Protein AF-I2J4S6-F1 (afdb_monomer_lite)

Sequence (91 aa):
MATKTQFEKKVCQLSYEFGELLKKKDHNQAWTKAGELNALLKKEEVKELKQDLVEQLQNELRGYYFINGEIEKANKRLYAKGSKFIELANI

pLDDT: mean 91.88, std 8.9, range [40.94, 98.19]

Radius of gyration: 18.57 Å; chains: 1; bounding box: 44×25×57 Å

Structure (mmCIF, N/CA/C/O backbone):
data_AF-I2J4S6-F1
#
_entry.id   AF-I2J4S6-F1
#
loop_
_atom_site.group_PDB
_atom_site.id
_atom_site.type_symbol
_atom_site.label_atom_id
_atom_site.label_alt_id
_atom_site.label_comp_id
_atom_site.label_asym_id
_atom_site.label_entity_id
_atom_site.label_seq_id
_atom_site.pdbx_PDB_ins_code
_atom_site.Cartn_x
_atom_site.Cartn_y
_atom_site.Cartn_z
_atom_site.occupancy
_atom_site.B_iso_or_equiv
_atom_site.auth_seq_id
_atom_site.auth_comp_id
_atom_site.auth_asym_id
_atom_site.auth_atom_id
_atom_site.pdbx_PDB_model_num
ATOM 1 N N . MET A 1 1 ? -10.607 13.006 29.773 1.00 40.94 1 MET A N 1
ATOM 2 C CA . MET A 1 1 ? -10.021 12.454 28.530 1.00 40.94 1 MET A CA 1
ATOM 3 C C . MET A 1 1 ? -10.546 11.039 28.377 1.00 40.94 1 MET A C 1
ATOM 5 O O . MET A 1 1 ? -10.428 10.286 29.333 1.00 40.94 1 MET A O 1
ATOM 9 N N . ALA A 1 2 ? -11.193 10.698 27.262 1.00 53.47 2 ALA A N 1
ATOM 10 C CA . ALA A 1 2 ? -11.677 9.335 27.044 1.00 53.47 2 ALA A CA 1
ATOM 11 C C . ALA A 1 2 ? -10.477 8.394 26.863 1.00 53.47 2 ALA A C 1
ATOM 13 O O . ALA A 1 2 ? -9.586 8.665 26.055 1.00 53.47 2 ALA A O 1
ATOM 14 N N . THR A 1 3 ? -10.420 7.323 27.648 1.00 63.09 3 THR A N 1
ATOM 15 C CA . THR A 1 3 ? -9.382 6.300 27.530 1.00 63.09 3 THR A CA 1
ATOM 16 C C . THR A 1 3 ? -9.582 5.565 26.208 1.00 63.09 3 THR A C 1
ATOM 18 O O . THR A 1 3 ? -10.590 4.886 26.042 1.00 63.09 3 THR A O 1
ATOM 21 N N . LYS A 1 4 ? -8.641 5.703 25.265 1.00 70.56 4 LYS A N 1
ATOM 22 C CA . LYS A 1 4 ? -8.687 4.967 23.990 1.00 70.56 4 LYS A CA 1
ATOM 23 C C . LYS A 1 4 ? -8.772 3.465 24.246 1.00 70.56 4 LYS A C 1
ATOM 25 O O . LYS A 1 4 ? -7.960 2.943 25.026 1.00 70.56 4 LYS A O 1
ATOM 30 N N . THR A 1 5 ? -9.696 2.781 23.570 1.00 84.44 5 THR A N 1
ATOM 31 C CA . THR A 1 5 ? -9.821 1.321 23.670 1.00 84.44 5 THR A CA 1
ATOM 32 C C . THR A 1 5 ? -8.551 0.649 23.143 1.00 84.44 5 THR A C 1
ATOM 34 O O . THR A 1 5 ? -7.774 1.232 22.377 1.00 84.44 5 THR A O 1
ATOM 37 N N . GLN A 1 6 ? -8.291 -0.590 23.569 1.00 87.75 6 GLN A N 1
ATOM 38 C CA . GLN A 1 6 ? -7.147 -1.356 23.061 1.00 87.75 6 GLN A CA 1
ATOM 39 C C . GLN A 1 6 ? -7.227 -1.527 21.534 1.00 87.75 6 GLN A C 1
ATOM 41 O O . GLN A 1 6 ? -6.199 -1.505 20.854 1.00 87.75 6 GLN A O 1
ATOM 46 N N . PHE A 1 7 ? -8.447 -1.629 21.001 1.00 88.69 7 PHE A N 1
ATOM 47 C CA . PHE A 1 7 ? -8.708 -1.696 19.572 1.00 88.69 7 PHE A CA 1
ATOM 48 C C . PHE A 1 7 ? -8.346 -0.389 18.852 1.00 88.69 7 PHE A C 1
ATOM 50 O O . PHE A 1 7 ? -7.559 -0.420 17.906 1.00 88.69 7 PHE A O 1
ATOM 57 N N . GLU A 1 8 ? -8.814 0.765 19.343 1.00 89.88 8 GLU A N 1
ATOM 58 C CA . GLU A 1 8 ? -8.472 2.075 18.770 1.00 89.88 8 GLU A CA 1
ATOM 59 C C . GLU A 1 8 ? -6.955 2.305 18.747 1.00 89.88 8 GLU A C 1
ATOM 61 O O . GLU A 1 8 ? -6.398 2.716 17.728 1.00 89.88 8 GLU A O 1
ATOM 66 N N . LYS A 1 9 ? -6.257 1.973 19.842 1.00 91.56 9 LYS A N 1
ATOM 67 C CA . LYS A 1 9 ? -4.790 2.075 19.903 1.00 91.56 9 LYS A CA 1
ATOM 68 C C . LYS A 1 9 ? -4.116 1.227 18.826 1.00 91.56 9 LYS A C 1
ATOM 70 O O . LYS A 1 9 ? -3.197 1.709 18.167 1.00 91.56 9 LYS A O 1
ATOM 75 N N . LYS A 1 10 ? -4.593 -0.004 18.621 1.00 92.88 10 LYS A N 1
ATOM 76 C CA . LYS A 1 10 ? -4.062 -0.919 17.605 1.00 92.88 10 LYS A CA 1
ATOM 77 C C . LYS A 1 10 ? -4.270 -0.384 16.187 1.00 92.88 10 LYS A C 1
ATOM 79 O O . LYS A 1 10 ? -3.344 -0.443 15.383 1.00 92.88 10 LYS A O 1
ATOM 84 N N . VAL A 1 11 ? -5.446 0.173 15.893 1.00 93.31 11 VAL A N 1
ATOM 85 C CA . VAL A 1 11 ? -5.758 0.781 14.587 1.00 93.31 11 VAL A CA 1
ATOM 86 C C . VAL A 1 11 ? -4.864 1.992 14.330 1.00 93.31 11 VAL A C 1
ATOM 88 O O . VAL A 1 11 ? -4.257 2.086 13.262 1.00 93.31 11 VAL A O 1
ATOM 91 N N . CYS A 1 12 ? -4.715 2.886 15.315 1.00 92.62 12 CYS A N 1
ATOM 92 C CA . CYS A 1 12 ? -3.820 4.039 15.205 1.00 92.62 12 CYS A CA 1
ATOM 93 C C . CYS A 1 12 ? -2.361 3.618 14.980 1.00 92.62 12 CYS A C 1
ATOM 95 O O . CYS A 1 12 ? -1.695 4.182 14.115 1.00 92.62 12 CYS A O 1
ATOM 97 N N . GLN A 1 13 ? -1.872 2.626 15.730 1.00 94.75 13 GLN A N 1
ATOM 98 C CA . GLN A 1 13 ? -0.499 2.139 15.601 1.00 94.75 13 GLN A CA 1
ATOM 99 C C . GLN A 1 13 ? -0.238 1.540 14.214 1.00 94.75 13 GLN A C 1
ATOM 101 O O . GLN A 1 13 ? 0.725 1.929 13.560 1.00 94.75 13 GLN A O 1
ATOM 106 N N . LEU A 1 14 ? -1.116 0.650 13.736 1.00 95.00 14 LEU A N 1
ATOM 107 C CA . LEU A 1 14 ? -0.990 0.051 12.403 1.00 95.00 14 LEU A CA 1
ATOM 108 C C . LEU A 1 14 ? -1.035 1.100 11.291 1.00 95.00 14 LEU A C 1
ATOM 110 O O . LEU A 1 14 ? -0.250 1.025 10.351 1.00 95.00 14 LEU A O 1
ATOM 114 N N . SER A 1 15 ? -1.913 2.097 11.419 1.00 95.56 15 SER A N 1
ATOM 115 C CA . SER A 1 15 ? -2.014 3.196 10.452 1.00 95.56 15 SER A CA 1
ATOM 116 C C . SER A 1 15 ? -0.730 4.033 10.411 1.00 95.56 15 SER A C 1
ATOM 118 O O . SER A 1 15 ? -0.263 4.398 9.334 1.00 95.56 15 SER A O 1
ATOM 120 N N . TYR A 1 16 ? -0.125 4.296 11.574 1.00 95.88 16 TYR A N 1
ATOM 121 C CA . TYR A 1 16 ? 1.142 5.020 11.677 1.00 95.88 16 TYR A CA 1
ATOM 122 C C . TYR A 1 16 ? 2.319 4.225 11.095 1.00 95.88 16 TYR A C 1
ATOM 124 O O . TYR A 1 16 ? 3.058 4.749 10.264 1.00 95.88 16 TYR A O 1
ATOM 132 N N . GLU A 1 17 ? 2.471 2.953 11.486 1.00 94.94 17 GLU A N 1
ATOM 133 C CA . GLU A 1 17 ? 3.508 2.058 10.950 1.00 94.94 17 GLU A CA 1
ATOM 134 C C . GLU A 1 17 ? 3.407 1.952 9.426 1.00 94.94 17 GLU A C 1
ATOM 136 O O . GLU A 1 17 ? 4.407 2.087 8.722 1.00 94.94 17 GLU A O 1
ATOM 141 N N . PHE A 1 18 ? 2.188 1.772 8.913 1.00 96.06 18 PHE A N 1
ATOM 142 C CA . PHE A 1 18 ? 1.930 1.727 7.482 1.00 96.06 18 PHE A CA 1
ATOM 143 C C . PHE A 1 18 ? 2.350 3.028 6.780 1.00 96.06 18 PHE A C 1
ATOM 145 O O . PHE A 1 18 ? 3.099 2.977 5.804 1.00 96.06 18 PHE A O 1
ATOM 152 N N . GLY A 1 19 ? 1.955 4.194 7.303 1.00 95.44 19 GLY A N 1
ATOM 153 C CA . GLY A 1 19 ? 2.348 5.491 6.742 1.00 95.44 19 GLY A CA 1
ATOM 154 C C . GLY A 1 19 ? 3.866 5.721 6.732 1.00 95.44 19 GLY A C 1
ATOM 155 O O . GLY A 1 19 ? 4.415 6.229 5.751 1.00 95.44 19 GLY A O 1
ATOM 156 N N . GLU A 1 20 ? 4.571 5.300 7.783 1.00 96.50 20 GLU A N 1
ATOM 157 C CA . GLU A 1 20 ? 6.034 5.395 7.850 1.00 96.50 20 GLU A CA 1
ATOM 158 C C . GLU A 1 20 ? 6.731 4.487 6.826 1.00 96.50 20 GLU A C 1
ATOM 160 O O . GLU A 1 20 ? 7.708 4.909 6.200 1.00 96.50 20 GLU A O 1
ATOM 165 N N . LEU A 1 21 ? 6.219 3.273 6.593 1.00 94.81 21 LEU A N 1
ATOM 166 C CA . LEU A 1 21 ? 6.743 2.377 5.555 1.00 94.81 21 LEU A CA 1
ATOM 167 C C . LEU A 1 21 ? 6.569 2.965 4.152 1.00 94.81 21 LEU A C 1
ATOM 169 O O . LEU A 1 21 ? 7.508 2.931 3.352 1.00 94.81 21 LEU A O 1
ATOM 173 N N . LEU A 1 22 ? 5.412 3.577 3.873 1.00 93.69 22 LEU A N 1
ATOM 174 C CA . LEU A 1 22 ? 5.173 4.263 2.601 1.00 93.69 22 LEU A CA 1
ATOM 175 C C . LEU A 1 22 ? 6.165 5.408 2.380 1.00 93.69 22 LEU A C 1
ATOM 177 O O . LEU A 1 22 ? 6.762 5.506 1.307 1.00 93.69 22 LEU A O 1
ATOM 181 N N . LYS A 1 23 ? 6.409 6.235 3.405 1.00 93.94 23 LYS A N 1
ATOM 182 C CA . LYS A 1 23 ? 7.390 7.334 3.334 1.00 93.94 23 LYS A CA 1
ATOM 183 C C . LYS A 1 23 ? 8.816 6.836 3.096 1.00 93.94 23 LYS A C 1
ATOM 185 O O . LYS A 1 23 ? 9.584 7.499 2.402 1.00 93.94 23 LYS A O 1
ATOM 190 N N . LYS A 1 24 ? 9.164 5.663 3.631 1.00 94.81 24 LYS A N 1
ATOM 191 C CA . LYS A 1 24 ? 10.471 5.013 3.435 1.00 94.81 24 LYS A CA 1
ATOM 192 C C . LYS A 1 24 ? 10.595 4.264 2.106 1.00 94.81 24 LYS A C 1
ATOM 194 O O . LYS A 1 24 ? 11.681 3.780 1.804 1.00 94.81 24 LYS A O 1
ATOM 199 N N . LYS A 1 25 ? 9.521 4.193 1.308 1.00 89.50 25 LYS A N 1
ATOM 200 C CA . LYS A 1 25 ? 9.442 3.404 0.065 1.00 89.50 25 LYS A CA 1
ATOM 201 C C . LYS A 1 25 ? 9.689 1.905 0.287 1.00 89.50 25 LYS A C 1
ATOM 203 O O . LYS A 1 25 ? 10.097 1.198 -0.632 1.00 89.50 25 LYS A O 1
ATOM 208 N N . ASP A 1 26 ? 9.419 1.404 1.493 1.00 89.81 26 ASP A N 1
ATOM 209 C CA . ASP A 1 26 ? 9.463 -0.032 1.773 1.00 89.81 26 ASP A CA 1
ATOM 210 C C . ASP A 1 26 ? 8.145 -0.672 1.324 1.00 89.81 26 ASP A C 1
ATOM 212 O O . ASP A 1 26 ? 7.227 -0.927 2.108 1.00 89.81 26 ASP A O 1
ATOM 216 N N . HIS A 1 27 ? 8.028 -0.866 0.012 1.00 83.56 27 HIS A N 1
ATOM 217 C CA . HIS A 1 27 ? 6.800 -1.344 -0.619 1.00 83.56 27 HIS A CA 1
ATOM 218 C C . HIS A 1 27 ? 6.436 -2.778 -0.204 1.00 83.56 27 HIS A C 1
ATOM 220 O O . HIS A 1 27 ? 5.251 -3.100 -0.115 1.00 83.56 27 HIS A O 1
ATOM 226 N N . ASN A 1 28 ? 7.432 -3.612 0.112 1.00 83.50 28 ASN A N 1
ATOM 227 C CA . ASN A 1 28 ? 7.216 -5.000 0.520 1.00 83.50 28 ASN A CA 1
ATOM 228 C C . ASN A 1 28 ? 6.547 -5.073 1.894 1.00 83.50 28 ASN A C 1
ATOM 230 O O . ASN A 1 28 ? 5.526 -5.743 2.052 1.00 83.50 28 ASN A O 1
ATOM 234 N N . GLN A 1 29 ? 7.086 -4.361 2.888 1.00 90.50 29 GLN A N 1
ATOM 235 C CA . GLN A 1 29 ? 6.481 -4.347 4.221 1.00 90.50 29 GLN A CA 1
ATOM 236 C C . GLN A 1 29 ? 5.166 -3.560 4.239 1.00 90.50 29 GLN A C 1
ATOM 238 O O . GLN A 1 29 ? 4.230 -3.941 4.950 1.00 90.50 29 GLN A O 1
ATOM 243 N N . ALA A 1 30 ? 5.066 -2.497 3.432 1.00 93.31 30 ALA A N 1
ATOM 244 C CA . ALA A 1 30 ? 3.843 -1.712 3.311 1.00 93.31 30 ALA A CA 1
ATOM 245 C C . ALA A 1 30 ? 2.656 -2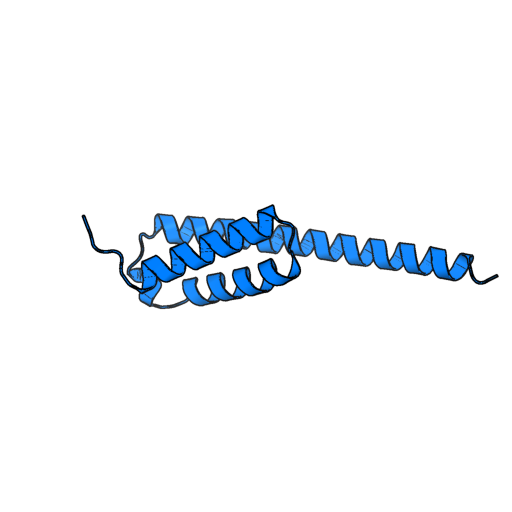.560 2.828 1.00 93.31 30 ALA A C 1
ATOM 247 O O . ALA A 1 30 ? 1.559 -2.402 3.360 1.00 93.31 30 ALA A O 1
ATOM 248 N N . TRP A 1 31 ? 2.871 -3.498 1.896 1.00 92.56 31 TRP A N 1
ATOM 249 C CA . TRP A 1 31 ? 1.818 -4.401 1.417 1.00 92.56 31 TRP A CA 1
ATOM 250 C C . TRP A 1 31 ? 1.232 -5.252 2.545 1.00 92.56 31 TRP A C 1
ATOM 252 O O . TRP A 1 31 ? 0.014 -5.304 2.733 1.00 92.56 31 TRP A O 1
ATOM 262 N N . THR A 1 32 ? 2.103 -5.872 3.341 1.00 93.88 32 THR A N 1
ATOM 263 C CA . THR A 1 32 ? 1.692 -6.689 4.487 1.00 93.88 32 THR A CA 1
ATOM 264 C C . THR A 1 32 ? 0.914 -5.854 5.503 1.00 93.88 32 THR A C 1
ATOM 266 O O . THR A 1 32 ? -0.177 -6.248 5.920 1.00 93.88 32 THR A O 1
ATOM 269 N N . LYS A 1 33 ? 1.410 -4.656 5.841 1.00 93.88 33 LYS A N 1
ATOM 270 C CA . LYS A 1 33 ? 0.751 -3.757 6.801 1.00 93.88 33 LY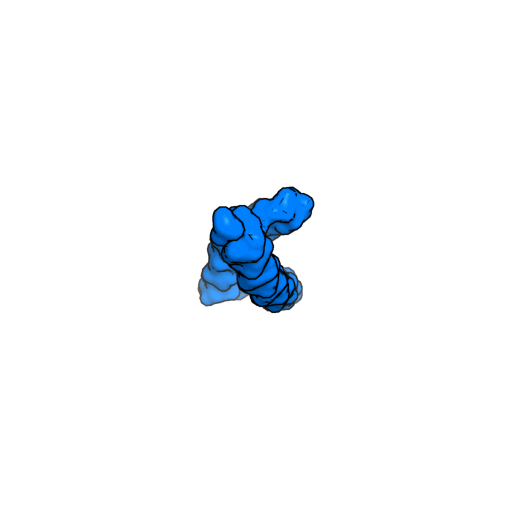S A CA 1
ATOM 271 C C . LYS A 1 33 ? -0.581 -3.203 6.298 1.00 93.88 33 LYS A C 1
ATOM 273 O O . LYS A 1 33 ? -1.522 -3.097 7.084 1.00 93.88 33 LYS A O 1
ATOM 278 N N . ALA A 1 34 ? -0.709 -2.929 5.001 1.00 95.12 34 ALA A N 1
ATOM 279 C CA . ALA A 1 34 ? -1.986 -2.566 4.388 1.00 95.12 34 ALA A CA 1
ATOM 280 C C . ALA A 1 34 ? -3.015 -3.702 4.500 1.00 95.12 34 ALA A C 1
ATOM 282 O O . ALA A 1 34 ? -4.188 -3.455 4.799 1.00 95.12 34 ALA A O 1
ATOM 283 N N . GLY A 1 35 ? -2.575 -4.949 4.301 1.00 95.38 35 GLY A N 1
ATOM 284 C CA . GLY A 1 35 ? -3.401 -6.143 4.479 1.00 95.38 35 GLY A CA 1
ATOM 285 C C . GLY A 1 35 ? -3.866 -6.321 5.926 1.00 95.38 35 GLY A C 1
ATOM 286 O O . GLY A 1 35 ? -5.058 -6.523 6.166 1.00 95.38 35 GLY A O 1
ATOM 287 N N . GLU A 1 36 ? -2.951 -6.175 6.890 1.00 95.38 36 GLU A N 1
ATOM 288 C CA . GLU A 1 36 ? -3.254 -6.216 8.328 1.00 95.38 36 GLU A CA 1
ATOM 289 C C . GLU A 1 36 ? -4.269 -5.136 8.729 1.00 95.38 36 GLU A C 1
ATOM 291 O O . GLU A 1 36 ? -5.257 -5.440 9.405 1.00 95.38 36 GLU A O 1
ATOM 296 N N . LEU A 1 37 ? -4.067 -3.890 8.281 1.00 95.94 37 LEU A N 1
ATOM 297 C CA . LEU A 1 37 ? -4.978 -2.781 8.566 1.00 95.94 37 LEU A CA 1
ATOM 298 C C . LEU A 1 37 ? -6.359 -3.019 7.938 1.00 95.94 37 LEU A C 1
ATOM 300 O O . LEU A 1 37 ? -7.372 -2.868 8.614 1.00 95.94 37 LEU A O 1
ATOM 304 N N . ASN A 1 38 ? -6.418 -3.465 6.681 1.00 95.62 38 ASN A N 1
ATOM 305 C CA . ASN A 1 38 ? -7.679 -3.783 6.007 1.00 95.62 38 ASN A CA 1
ATOM 306 C C . ASN A 1 38 ? -8.442 -4.924 6.701 1.00 95.62 38 ASN A C 1
ATOM 308 O O . ASN A 1 38 ? -9.661 -4.861 6.836 1.00 95.62 38 ASN A O 1
ATOM 312 N N . ALA A 1 39 ? -7.741 -5.961 7.167 1.00 95.31 39 ALA A N 1
ATOM 313 C CA . ALA A 1 39 ? -8.357 -7.039 7.936 1.00 95.31 39 ALA A CA 1
ATOM 314 C C . ALA A 1 39 ? -8.912 -6.532 9.276 1.00 95.31 39 ALA A C 1
ATOM 316 O O . ALA A 1 39 ? -10.001 -6.933 9.683 1.00 95.31 39 ALA A O 1
ATOM 317 N N . LEU A 1 40 ? -8.194 -5.621 9.941 1.00 94.00 40 LEU A N 1
ATOM 318 C CA . LEU A 1 40 ? -8.634 -5.009 11.192 1.00 94.00 40 LEU A CA 1
ATOM 319 C C . LEU A 1 40 ? -9.893 -4.151 10.996 1.00 94.00 40 LEU A C 1
ATOM 321 O O . LEU A 1 40 ? -10.811 -4.237 11.806 1.00 94.00 40 LEU A O 1
ATOM 325 N N . LEU A 1 41 ? -9.969 -3.396 9.896 1.00 93.38 41 LEU A N 1
ATOM 326 C CA . LEU A 1 41 ? -11.111 -2.540 9.545 1.00 93.38 41 LEU A CA 1
ATOM 327 C C . LEU A 1 41 ? -12.362 -3.306 9.069 1.00 93.38 41 LEU A C 1
ATOM 329 O O . LEU A 1 41 ? -13.392 -2.685 8.817 1.00 93.38 41 LEU A O 1
ATOM 333 N N . LYS A 1 42 ? -12.296 -4.638 8.957 1.00 92.50 42 LYS 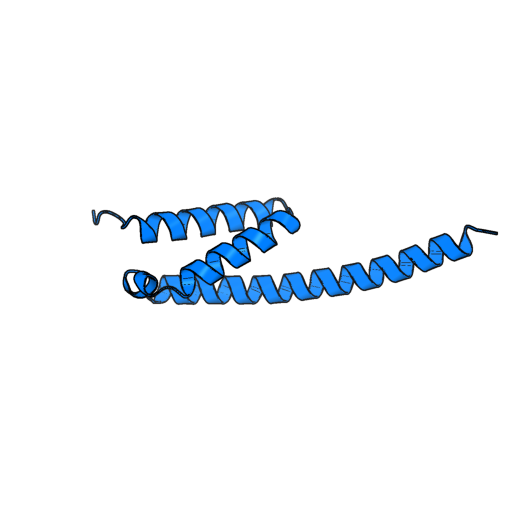A N 1
ATOM 334 C CA . LYS A 1 42 ? -13.445 -5.512 8.651 1.00 92.50 42 LYS A CA 1
ATOM 335 C C . LYS A 1 42 ? -14.059 -6.172 9.886 1.00 92.50 42 LYS A C 1
ATOM 337 O O . LYS A 1 42 ? -15.048 -6.889 9.759 1.00 92.50 42 LYS A O 1
ATOM 342 N N . LYS A 1 43 ? -13.453 -5.985 11.057 1.00 92.94 43 LYS A N 1
ATOM 343 C CA . LYS A 1 43 ? -13.920 -6.576 12.311 1.00 92.94 43 LYS A CA 1
ATOM 344 C C . LYS A 1 43 ? -15.115 -5.823 12.890 1.00 92.94 43 LYS A C 1
ATOM 346 O O . LYS A 1 43 ? -15.317 -4.650 12.589 1.00 92.94 43 LYS A O 1
ATOM 351 N N . GLU A 1 44 ? -15.888 -6.477 13.753 1.00 88.38 44 GLU A N 1
ATOM 352 C CA . GLU A 1 44 ? -17.049 -5.840 14.384 1.00 88.38 44 GLU A CA 1
ATOM 353 C C . GLU A 1 44 ? -16.650 -4.732 15.362 1.00 88.38 44 GLU A C 1
ATOM 355 O O . GLU A 1 44 ? -17.350 -3.723 15.451 1.00 88.38 44 GLU A O 1
ATOM 360 N N . GLU A 1 45 ? -15.492 -4.872 16.014 1.00 88.38 45 GLU A N 1
ATOM 361 C CA . GLU A 1 45 ? -14.909 -3.895 16.943 1.00 88.38 45 GLU A CA 1
ATOM 362 C C . GLU A 1 45 ? -14.671 -2.516 16.290 1.00 88.38 45 GLU A C 1
ATOM 364 O O . GLU A 1 45 ? -14.528 -1.507 16.975 1.00 88.38 45 GLU A O 1
ATOM 369 N N . VAL A 1 46 ? -14.703 -2.428 14.955 1.00 89.06 46 VAL A N 1
ATOM 370 C CA . VAL A 1 46 ? -14.653 -1.161 14.205 1.00 89.06 46 VAL A CA 1
ATOM 371 C C . VAL A 1 46 ? -15.840 -0.253 14.517 1.00 89.06 46 VAL A C 1
ATOM 373 O O . VAL A 1 46 ? -15.695 0.965 14.443 1.00 89.06 46 VAL A O 1
ATOM 376 N N . LYS A 1 47 ? -16.981 -0.816 14.937 1.00 88.00 47 LYS A N 1
ATOM 377 C CA . LYS A 1 47 ? -18.156 -0.049 15.385 1.00 88.00 47 LYS A CA 1
ATOM 378 C C . LYS A 1 47 ? -17.869 0.796 16.636 1.00 88.00 47 LYS A C 1
ATOM 380 O O . LYS A 1 47 ? -18.606 1.739 16.899 1.00 88.00 47 LYS A O 1
ATOM 385 N N . GLU A 1 48 ? -16.810 0.482 17.391 1.00 87.25 48 GLU A N 1
ATOM 386 C CA . GLU A 1 48 ? -16.353 1.286 18.535 1.00 87.25 48 GLU A CA 1
ATOM 387 C C . GLU A 1 48 ? -15.592 2.552 18.108 1.00 87.25 48 GLU A C 1
ATOM 389 O O . GLU A 1 48 ? -15.393 3.464 18.913 1.00 87.25 48 GLU A O 1
ATOM 394 N N . LEU A 1 49 ? -15.137 2.619 16.852 1.00 89.12 49 LEU A N 1
ATOM 395 C CA . LEU A 1 49 ? -14.420 3.769 16.315 1.00 89.12 49 LEU A CA 1
ATOM 396 C C . LEU A 1 49 ? -15.382 4.813 15.752 1.00 89.12 49 LEU A C 1
ATOM 398 O O . LEU A 1 49 ? -16.507 4.528 15.347 1.00 89.12 49 LEU A O 1
ATOM 402 N N . LYS A 1 50 ? -14.890 6.048 15.637 1.00 91.19 50 LYS A N 1
ATOM 403 C CA . LYS A 1 50 ? -15.595 7.096 14.896 1.00 91.19 50 LYS A CA 1
ATOM 404 C C . LYS A 1 50 ? -15.728 6.688 13.429 1.00 91.19 50 LYS A C 1
ATOM 406 O O . LYS A 1 50 ? -14.718 6.437 12.777 1.00 91.19 50 LYS A O 1
ATOM 411 N N . GLN A 1 51 ? -16.951 6.703 12.908 1.00 91.12 51 GLN A N 1
ATOM 412 C CA . GLN A 1 51 ? -17.243 6.329 11.522 1.00 91.12 51 GLN A CA 1
ATOM 413 C C . GLN A 1 51 ? -16.406 7.122 10.505 1.00 91.12 51 GLN A C 1
ATOM 415 O O . GLN A 1 51 ? -15.801 6.522 9.625 1.00 91.12 51 GLN A O 1
ATOM 420 N N . ASP A 1 52 ? -16.281 8.440 10.684 1.00 93.50 52 ASP A N 1
ATOM 421 C CA . ASP A 1 52 ? -15.467 9.312 9.819 1.00 93.50 52 ASP A CA 1
ATOM 422 C C . ASP A 1 52 ? -13.992 8.865 9.740 1.00 93.50 52 ASP A C 1
ATOM 424 O O . ASP A 1 52 ? -13.407 8.803 8.661 1.00 93.50 52 ASP A O 1
ATOM 428 N N . LEU A 1 53 ? -13.403 8.438 10.865 1.00 92.56 53 LEU A N 1
ATOM 429 C CA . LEU A 1 53 ? -12.039 7.895 10.882 1.00 92.56 53 LEU A CA 1
ATOM 430 C C . LEU A 1 53 ? -11.942 6.600 10.063 1.00 92.56 53 LEU A C 1
ATOM 432 O O . LEU A 1 53 ? -10.980 6.401 9.324 1.00 92.56 53 LEU A O 1
ATOM 436 N N . VAL A 1 54 ? -12.923 5.709 10.206 1.00 93.75 54 VAL A N 1
ATOM 437 C CA . VAL A 1 54 ? -12.956 4.427 9.488 1.00 93.75 54 VAL A CA 1
ATOM 438 C C . VAL A 1 54 ? -13.080 4.656 7.984 1.00 93.75 54 VAL A C 1
ATOM 440 O O . VAL A 1 54 ? -12.336 4.050 7.213 1.00 93.75 54 VAL A O 1
ATOM 443 N N . GLU A 1 55 ? -13.974 5.552 7.568 1.00 95.00 55 GLU A N 1
ATOM 444 C CA . GLU A 1 55 ? -14.176 5.902 6.162 1.00 95.00 55 GLU A CA 1
ATOM 445 C C . GLU A 1 55 ? -12.909 6.506 5.547 1.00 95.00 55 GLU A C 1
ATOM 447 O O . GLU A 1 55 ? -12.489 6.077 4.469 1.00 95.00 55 GLU A O 1
ATOM 452 N N . GLN A 1 56 ? -12.243 7.427 6.253 1.00 96.00 56 GLN A N 1
ATOM 453 C CA . GLN A 1 56 ? -10.968 8.000 5.811 1.00 96.00 56 GLN A CA 1
ATOM 454 C C . GLN A 1 56 ? -9.884 6.924 5.655 1.00 96.00 56 GLN A C 1
ATOM 456 O O . GLN A 1 56 ? -9.252 6.844 4.602 1.00 96.00 56 GLN A O 1
ATOM 461 N N . LEU A 1 57 ? -9.713 6.033 6.640 1.00 96.06 57 LEU A N 1
ATOM 462 C CA . LEU A 1 57 ? -8.730 4.943 6.557 1.00 96.06 57 LEU A CA 1
ATOM 463 C C . LEU A 1 57 ? -9.016 3.981 5.394 1.00 96.06 57 LEU A C 1
ATOM 465 O O . LEU A 1 57 ? -8.095 3.552 4.698 1.00 96.06 57 LEU A O 1
ATOM 469 N N . GLN A 1 58 ? -10.286 3.649 5.153 1.00 95.69 58 GLN A N 1
ATOM 470 C CA . GLN A 1 58 ? -10.684 2.802 4.026 1.00 95.69 58 GLN A CA 1
ATOM 471 C C . GLN A 1 58 ? -10.477 3.493 2.669 1.00 95.69 58 GLN A C 1
ATOM 473 O O . GLN A 1 58 ? -10.162 2.820 1.682 1.00 95.69 58 GLN A O 1
ATOM 478 N N . ASN A 1 59 ? -10.663 4.813 2.594 1.00 96.88 59 ASN A N 1
ATOM 479 C CA . ASN A 1 59 ? -10.394 5.597 1.387 1.00 96.88 59 ASN A CA 1
ATOM 480 C C . ASN A 1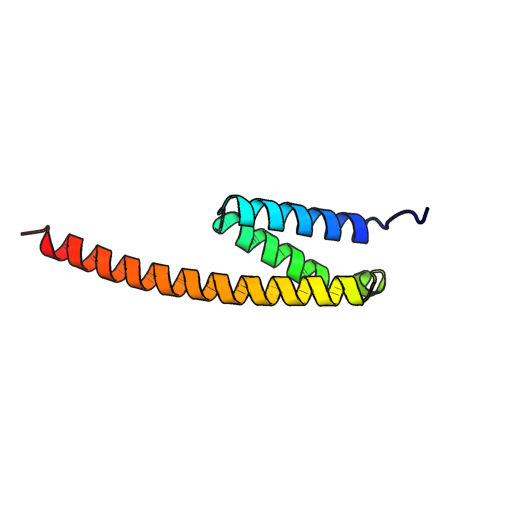 59 ? -8.894 5.630 1.069 1.00 96.88 59 ASN A C 1
ATOM 482 O O . ASN A 1 59 ? -8.509 5.301 -0.054 1.00 96.88 59 ASN A O 1
ATOM 486 N N . GLU A 1 60 ? -8.051 5.915 2.063 1.00 96.12 60 GLU A N 1
ATOM 487 C CA . GLU A 1 60 ? -6.592 5.915 1.900 1.00 96.12 60 GLU A CA 1
ATOM 488 C C . GLU A 1 60 ? -6.054 4.529 1.516 1.00 96.12 60 GLU A C 1
ATOM 490 O O . GLU A 1 60 ? -5.239 4.402 0.600 1.00 96.12 60 GLU A O 1
ATOM 495 N N . LEU A 1 61 ? -6.568 3.454 2.130 1.00 96.69 61 LEU A N 1
ATOM 496 C CA . LEU A 1 61 ? -6.209 2.084 1.747 1.00 96.69 61 LEU A CA 1
ATOM 497 C C . LEU A 1 61 ? -6.581 1.762 0.297 1.00 96.69 61 LEU A C 1
ATOM 499 O O . LEU A 1 61 ? -5.793 1.135 -0.413 1.00 96.69 61 LEU A O 1
ATOM 503 N N . ARG A 1 62 ? -7.763 2.188 -0.167 1.00 96.69 62 ARG A N 1
ATOM 504 C CA . ARG A 1 62 ? -8.160 2.025 -1.575 1.00 96.69 62 ARG A CA 1
ATOM 505 C C . ARG A 1 62 ? -7.205 2.764 -2.511 1.00 96.69 62 ARG A C 1
ATOM 507 O O . ARG A 1 62 ? -6.777 2.179 -3.507 1.00 96.69 62 ARG A O 1
ATOM 514 N N . GLY A 1 63 ? -6.837 4.000 -2.169 1.00 96.62 63 GLY A N 1
ATOM 515 C CA . GLY A 1 63 ? -5.839 4.780 -2.905 1.00 96.62 63 GLY A CA 1
ATOM 516 C C . GLY A 1 63 ? -4.484 4.072 -2.969 1.00 96.62 63 GLY A C 1
ATOM 517 O O . GLY A 1 63 ? -3.908 3.927 -4.049 1.00 96.62 63 GLY A O 1
ATOM 518 N N . TYR A 1 64 ? -4.017 3.536 -1.840 1.00 96.12 64 TYR A N 1
ATOM 519 C CA . TYR A 1 64 ? -2.792 2.743 -1.790 1.00 96.12 64 TYR A CA 1
ATOM 520 C C . TYR A 1 64 ? -2.849 1.511 -2.702 1.00 96.12 64 TYR A C 1
ATOM 522 O O . TYR A 1 64 ? -1.933 1.309 -3.497 1.00 96.12 64 TYR A O 1
ATOM 530 N N . TYR A 1 65 ? -3.909 0.698 -2.629 1.00 96.12 65 TYR A N 1
ATOM 531 C CA . TYR A 1 65 ? -4.015 -0.510 -3.456 1.00 96.12 65 TYR A CA 1
ATOM 532 C C . TYR A 1 65 ? -4.020 -0.189 -4.953 1.00 96.12 65 TYR A C 1
ATOM 534 O O . TYR A 1 65 ? -3.413 -0.922 -5.737 1.00 96.12 65 TYR A O 1
ATOM 542 N N . PHE A 1 66 ? -4.649 0.922 -5.345 1.00 96.31 66 PHE A N 1
ATOM 543 C CA . PHE A 1 66 ? -4.596 1.414 -6.717 1.00 96.31 66 PHE A CA 1
ATOM 544 C C . PHE A 1 66 ? -3.160 1.758 -7.139 1.00 96.31 66 PHE A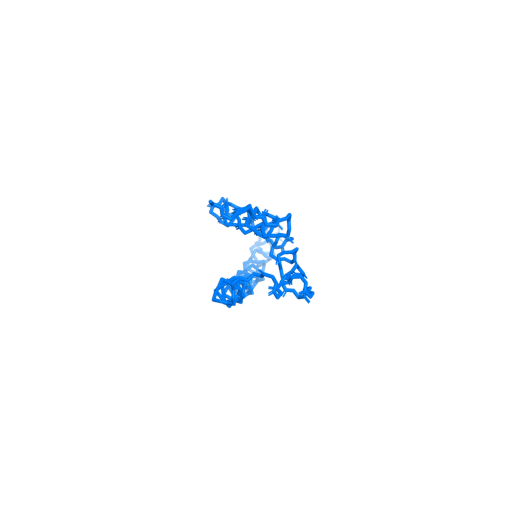 C 1
ATOM 546 O O . PHE A 1 66 ? -2.669 1.223 -8.133 1.00 96.31 66 PHE A O 1
ATOM 553 N N . ILE A 1 67 ? -2.456 2.5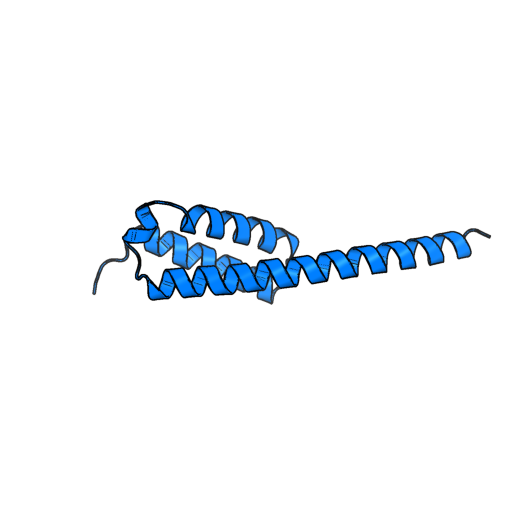80 -6.351 1.00 94.50 67 ILE A N 1
ATOM 554 C CA . ILE A 1 67 ? -1.067 2.977 -6.635 1.00 94.50 67 ILE A CA 1
ATOM 555 C C . ILE A 1 67 ? -0.143 1.754 -6.675 1.00 94.50 67 ILE A C 1
ATOM 557 O O . ILE A 1 67 ? 0.681 1.635 -7.580 1.00 94.50 67 ILE A O 1
ATOM 561 N N . ASN A 1 68 ? -0.297 0.816 -5.740 1.00 92.81 68 ASN A N 1
ATOM 562 C CA . ASN A 1 68 ? 0.487 -0.415 -5.714 1.00 92.81 68 ASN A CA 1
ATOM 563 C C . ASN A 1 68 ? 0.264 -1.258 -6.982 1.00 92.81 68 ASN A C 1
ATOM 565 O O . ASN A 1 68 ? 1.210 -1.819 -7.531 1.00 92.81 68 ASN A O 1
ATOM 569 N N . GLY A 1 69 ? -0.970 -1.296 -7.495 1.00 93.56 69 GLY A N 1
ATOM 570 C CA . GLY A 1 69 ? -1.281 -1.919 -8.782 1.00 93.56 69 GLY A CA 1
ATOM 571 C C . GLY A 1 69 ? -0.574 -1.249 -9.966 1.00 93.56 69 GLY A C 1
ATOM 572 O O . GLY A 1 69 ? -0.088 -1.940 -10.863 1.00 93.56 69 GLY A O 1
ATOM 573 N N . GLU A 1 70 ? -0.466 0.081 -9.967 1.00 95.25 70 GLU A N 1
ATOM 574 C CA . GLU A 1 70 ? 0.284 0.819 -10.992 1.00 95.25 70 GLU A CA 1
ATOM 575 C C . GLU A 1 70 ? 1.799 0.571 -10.899 1.00 95.25 70 GLU A C 1
ATOM 577 O O . GLU A 1 70 ? 2.449 0.369 -11.930 1.00 95.25 70 GLU A O 1
ATOM 582 N N . ILE A 1 71 ? 2.354 0.490 -9.683 1.00 92.00 71 ILE A N 1
ATOM 583 C CA . ILE A 1 71 ? 3.757 0.105 -9.449 1.00 92.00 71 ILE A CA 1
ATOM 584 C C . ILE A 1 71 ? 4.025 -1.294 -10.014 1.00 92.00 71 ILE A C 1
ATOM 586 O O . ILE A 1 71 ? 4.990 -1.490 -10.751 1.00 92.00 71 ILE A O 1
ATOM 590 N N . GLU A 1 72 ? 3.145 -2.257 -9.747 1.00 92.38 72 GLU A N 1
ATOM 591 C CA . GLU A 1 72 ? 3.295 -3.625 -10.246 1.00 92.38 72 GLU A CA 1
ATOM 592 C C . GLU A 1 72 ? 3.252 -3.691 -11.783 1.00 92.38 72 GLU A C 1
ATOM 594 O O . GLU A 1 72 ? 4.056 -4.378 -12.419 1.00 92.38 72 GLU A O 1
ATOM 599 N N . LYS A 1 73 ? 2.364 -2.917 -12.422 1.00 95.88 73 LYS A N 1
ATOM 600 C CA . LYS A 1 73 ? 2.346 -2.786 -13.890 1.00 95.88 73 LYS A CA 1
ATOM 601 C C . LYS A 1 73 ? 3.656 -2.201 -14.422 1.00 95.88 73 LYS A C 1
ATOM 603 O O . LYS A 1 73 ? 4.163 -2.679 -15.441 1.00 95.88 73 LYS A O 1
ATOM 608 N N . ALA A 1 74 ? 4.201 -1.180 -13.761 1.00 96.12 74 ALA A N 1
ATOM 609 C CA . ALA A 1 74 ? 5.480 -0.585 -14.136 1.00 96.12 74 ALA A CA 1
ATOM 610 C C . ALA A 1 74 ? 6.633 -1.594 -13.993 1.00 96.12 74 ALA A C 1
ATOM 612 O O . ALA A 1 74 ? 7.418 -1.748 -14.930 1.00 96.12 74 ALA A O 1
ATOM 613 N N . ASN A 1 75 ? 6.674 -2.350 -12.892 1.00 94.25 75 ASN A N 1
ATOM 614 C CA . ASN A 1 75 ? 7.671 -3.394 -12.646 1.00 94.25 75 ASN A CA 1
ATOM 615 C C . ASN A 1 75 ? 7.659 -4.471 -13.737 1.00 94.25 75 ASN A C 1
ATOM 617 O O . ASN A 1 75 ? 8.714 -4.816 -14.265 1.00 94.25 75 ASN A O 1
ATOM 621 N N . LYS A 1 76 ? 6.478 -4.937 -14.166 1.00 96.75 76 LYS A N 1
ATOM 622 C CA . LYS A 1 76 ? 6.362 -5.900 -15.279 1.00 96.75 76 LYS A CA 1
ATOM 623 C C . LYS A 1 76 ? 6.932 -5.355 -16.591 1.00 96.75 76 LYS A C 1
ATOM 625 O O . LYS A 1 76 ? 7.609 -6.075 -17.323 1.00 96.75 76 LYS A O 1
ATOM 630 N N . ARG A 1 77 ? 6.691 -4.074 -16.891 1.00 98.00 77 ARG A N 1
ATOM 631 C CA . ARG A 1 77 ? 7.248 -3.415 -18.088 1.00 98.00 77 ARG A CA 1
ATOM 632 C C . ARG A 1 77 ? 8.766 -3.261 -17.996 1.00 98.00 77 ARG A C 1
ATOM 634 O O . ARG A 1 77 ? 9.450 -3.464 -18.997 1.00 98.00 77 ARG A O 1
ATOM 641 N N . LEU A 1 78 ? 9.288 -2.910 -16.819 1.00 97.56 78 LEU A N 1
ATOM 642 C CA . LEU A 1 78 ? 10.729 -2.824 -16.569 1.00 97.56 78 LEU A CA 1
ATOM 643 C C . LEU A 1 78 ? 11.400 -4.188 -16.714 1.00 97.56 78 LEU A C 1
ATOM 645 O O . LEU A 1 78 ? 12.430 -4.276 -17.376 1.00 97.56 78 LEU A O 1
ATOM 649 N N . TYR A 1 79 ? 10.781 -5.244 -16.183 1.00 97.31 79 TYR A N 1
ATOM 650 C CA . TYR A 1 79 ? 11.258 -6.613 -16.343 1.00 97.31 79 TYR A CA 1
ATOM 651 C C . TYR A 1 79 ? 11.390 -6.987 -17.823 1.00 97.31 79 TYR A C 1
ATOM 653 O O . TYR A 1 79 ? 12.476 -7.355 -18.256 1.00 97.31 79 TYR A O 1
ATOM 661 N N . ALA A 1 80 ? 10.336 -6.789 -18.626 1.00 97.88 80 ALA A N 1
ATOM 662 C CA . ALA A 1 80 ? 10.372 -7.094 -20.059 1.00 97.88 80 ALA A CA 1
ATOM 663 C C . ALA A 1 80 ? 11.472 -6.316 -20.808 1.00 97.88 80 ALA A C 1
ATOM 665 O O . ALA A 1 80 ? 12.158 -6.867 -21.670 1.00 97.88 80 ALA A O 1
ATOM 666 N N . LYS A 1 81 ? 11.678 -5.036 -20.462 1.00 97.81 81 LYS A N 1
ATOM 667 C CA . LYS A 1 81 ? 12.787 -4.236 -21.007 1.00 97.81 81 LYS A CA 1
ATOM 668 C C . LYS A 1 81 ? 14.148 -4.805 -20.604 1.00 97.81 81 LYS A C 1
ATOM 670 O O . LYS A 1 81 ? 15.019 -4.928 -21.458 1.00 97.81 81 LYS A O 1
ATOM 675 N N . GLY A 1 82 ? 14.317 -5.164 -19.332 1.00 97.69 82 GLY A N 1
ATOM 676 C CA . GLY A 1 82 ? 15.533 -5.791 -18.817 1.00 97.69 82 GLY A CA 1
ATOM 677 C C . GLY A 1 82 ? 15.848 -7.103 -19.530 1.00 97.69 82 GLY A C 1
ATOM 678 O O . GLY A 1 82 ? 16.968 -7.283 -20.000 1.00 97.69 82 GLY A O 1
ATOM 679 N N . SER A 1 83 ? 14.847 -7.970 -19.711 1.00 97.88 83 SER A N 1
ATOM 680 C CA . SER A 1 83 ? 14.985 -9.211 -20.480 1.00 97.88 83 SER A CA 1
ATOM 681 C C . SER A 1 83 ? 15.489 -8.947 -21.896 1.00 97.88 83 SER A C 1
ATOM 683 O O . SER A 1 83 ? 16.394 -9.643 -22.349 1.00 97.88 83 SER A O 1
ATOM 685 N N . LYS A 1 84 ? 14.974 -7.909 -22.573 1.00 97.69 84 LYS A N 1
ATOM 686 C CA . LYS A 1 84 ? 15.437 -7.570 -23.924 1.00 97.69 84 LYS A CA 1
ATOM 687 C C . LYS A 1 84 ? 16.894 -7.108 -23.950 1.00 97.69 84 LYS A C 1
ATOM 689 O O . LYS A 1 84 ? 17.626 -7.486 -24.856 1.00 97.69 84 LYS A O 1
ATOM 694 N N . PHE A 1 85 ? 17.333 -6.318 -22.970 1.00 98.19 85 PHE A N 1
ATOM 695 C CA . PHE A 1 85 ? 18.743 -5.928 -22.873 1.00 98.19 85 PHE A CA 1
ATOM 696 C C . PHE A 1 85 ? 19.664 -7.126 -22.629 1.00 98.19 85 PHE A C 1
ATOM 698 O O . PHE A 1 85 ? 20.714 -7.206 -23.256 1.00 98.19 85 PHE A O 1
ATOM 705 N N . ILE A 1 86 ? 19.262 -8.064 -21.765 1.00 97.88 86 ILE A N 1
ATOM 706 C CA . ILE A 1 86 ? 20.025 -9.295 -21.501 1.00 97.88 86 ILE A CA 1
ATOM 707 C C . ILE A 1 86 ? 20.138 -10.143 -22.773 1.00 97.88 86 ILE A C 1
ATOM 709 O O . ILE A 1 86 ? 21.225 -10.599 -23.106 1.00 97.88 86 ILE A O 1
ATOM 713 N N . GLU A 1 87 ? 19.033 -10.320 -23.502 1.00 97.06 87 GLU A N 1
ATOM 714 C CA . GLU A 1 87 ? 19.011 -11.040 -24.782 1.00 97.06 87 GLU A CA 1
ATOM 715 C C . GLU A 1 87 ? 19.998 -10.430 -25.787 1.00 97.06 87 GLU A C 1
ATOM 717 O O . GLU A 1 87 ? 20.781 -11.151 -26.391 1.00 97.06 87 GLU A O 1
ATOM 722 N N . LEU A 1 88 ? 19.998 -9.100 -25.926 1.00 96.62 88 LEU A N 1
ATOM 723 C CA . LEU A 1 88 ? 20.884 -8.389 -26.852 1.00 96.62 88 LEU A CA 1
ATOM 724 C C . LEU A 1 88 ? 22.360 -8.400 -26.422 1.00 96.62 88 LEU A C 1
ATOM 726 O O . LEU A 1 88 ? 23.233 -8.259 -27.273 1.00 96.62 88 LEU A O 1
ATOM 730 N N . ALA A 1 89 ? 22.643 -8.522 -25.123 1.00 95.88 89 ALA A N 1
ATOM 731 C CA . ALA A 1 89 ? 24.006 -8.558 -24.594 1.00 95.88 89 ALA A CA 1
ATOM 732 C C . ALA A 1 89 ? 24.679 -9.934 -24.743 1.00 95.88 89 ALA A C 1
ATOM 734 O O . ALA A 1 89 ? 25.905 -10.011 -24.719 1.00 95.88 89 ALA A O 1
ATOM 735 N N . ASN A 1 90 ? 23.898 -11.005 -24.903 1.00 89.19 90 ASN A N 1
ATOM 736 C CA . ASN A 1 90 ? 24.392 -12.372 -25.074 1.00 89.19 90 ASN A CA 1
ATOM 737 C C . ASN A 1 90 ? 24.675 -12.695 -26.556 1.00 89.19 90 ASN A C 1
ATOM 739 O O . ASN A 1 90 ? 24.075 -13.618 -27.108 1.00 89.19 90 ASN A O 1
ATOM 743 N N . ILE A 1 91 ? 25.555 -11.903 -27.186 1.00 67.94 91 ILE A N 1
ATOM 744 C CA . ILE A 1 91 ? 26.067 -12.131 -28.555 1.00 67.94 91 ILE A CA 1
ATOM 745 C C . ILE A 1 91 ? 26.934 -13.393 -28.598 1.00 67.94 91 ILE A C 1
ATOM 747 O O . ILE A 1 91 ? 27.790 -13.542 -27.695 1.00 67.94 91 ILE A O 1
#

Foldseek 3Di:
DDDDDPLNVVLVVLVVVLVVCVVVVVLVVNVVSLVVNVVSLPDPCVVVDDPVVSVVSVVVSVVVVVVNVVVVVVVVVVVVVVVVVVVVVPD

Secondary structure (DSSP, 8-state):
-----HHHHHHHHHHHHHHHHHHTT-HHHHHHHHHHHHHHTTSGGGGGS-HHHHHHHHHHHHHHHHHHHHHHHHHHHHHHHHHHHHHHH--